Protein AF-T0H1W5-F1 (afdb_monomer_lite)

Sequence (168 aa):
MTVYSGARLQSWKAFVYPMFMLFVTDFILSQIHGFAWFYDGLPLVYCSILINVILGRFFLKENNKLLPVLGVSLVASIQFFFISNFSVWAFSSLYPKTIEGLSTCYIAALPYFGGTLFGNLIYTPVLFGVLDRVERKIKANFKNSIIKTEEEFLFEPKPTFYKTTKQN

pLDDT: mean 86.93, std 10.43, range [48.62, 96.62]

Foldseek 3Di:
DLLQLLQDDDDVRSLVVVLVVVLVVLVVVCVVVVDDSDFPLVVLLSVLSVVSSVLSNPQPNPPLDLVSQLVSLQVSLVSSLVRSLVSCQVGPPPFDVDPVSSVVSSVVCVVVSVVSSCCSSPVRNVCSVPVVVVVVVVVVVVVVVVVVVVVVVVPPDDPPPPPPPDDD

InterPro domains:
  IPR046487 Protein of unknown function DUF6580 [PF20221] (1-139)

Organism: NCBI:txid1001595

Secondary structure (DSSP, 8-state):
-HHHHHHHS-TTHHHHHHHHHHHHHHHHHHHHH---S--TTHHHHHHHHHHHHHHHHHHSSS---HHHHHHHHHHHHHHHHHHHHHHHHHH-SSS-SSHHHHHHHHHHHHHHHHHHHHHHHHHHHHHHHHHHHHHHHHHHHHHHHHHHHHHHHHHSPPP---------

Radius of gyration: 26.14 Å; chains: 1; bounding box: 95×32×57 Å

Structure (mmCIF, N/CA/C/O backbone):
data_AF-T0H1W5-F1
#
_entry.id   AF-T0H1W5-F1
#
loop_
_atom_site.group_PDB
_atom_site.id
_atom_site.type_symbol
_atom_site.label_atom_id
_atom_site.label_alt_id
_atom_site.label_comp_id
_atom_site.label_asym_id
_atom_site.label_entity_id
_atom_site.label_seq_id
_atom_site.pdbx_PDB_ins_code
_atom_site.Cartn_x
_atom_site.Cartn_y
_atom_site.Cartn_z
_atom_site.occupancy
_atom_site.B_iso_or_equiv
_atom_site.auth_seq_id
_atom_site.auth_comp_id
_atom_site.auth_asym_id
_atom_site.auth_atom_id
_atom_site.pdbx_PDB_model_num
ATOM 1 N N . MET A 1 1 ? -4.181 1.918 3.028 1.00 64.44 1 MET A N 1
ATOM 2 C CA . MET A 1 1 ? -5.501 1.264 3.271 1.00 64.44 1 MET A CA 1
ATOM 3 C C . MET A 1 1 ? -5.390 -0.189 3.756 1.00 64.44 1 MET A C 1
ATOM 5 O O . MET A 1 1 ? -6.066 -0.550 4.713 1.00 64.44 1 MET A O 1
ATOM 9 N N . THR A 1 2 ? -4.525 -1.028 3.179 1.00 82.50 2 THR A N 1
ATOM 10 C CA . THR A 1 2 ? -4.306 -2.418 3.651 1.00 82.50 2 THR A CA 1
ATOM 11 C C . THR A 1 2 ? -3.743 -2.498 5.077 1.00 82.50 2 THR A C 1
ATOM 13 O O . THR A 1 2 ? -4.154 -3.352 5.856 1.00 82.50 2 THR A O 1
ATOM 16 N N . VAL A 1 3 ? -2.920 -1.523 5.475 1.00 82.62 3 VAL A N 1
ATOM 17 C CA . VAL A 1 3 ? -2.490 -1.310 6.871 1.00 82.62 3 VAL A CA 1
ATOM 18 C C . VAL A 1 3 ? -3.690 -1.169 7.828 1.00 82.62 3 VAL A C 1
ATOM 20 O O . VAL A 1 3 ? -3.719 -1.789 8.888 1.00 82.62 3 VAL A O 1
ATOM 23 N N . TYR A 1 4 ? -4.723 -0.407 7.445 1.00 85.56 4 TYR A N 1
ATOM 24 C CA . TYR A 1 4 ? -5.956 -0.271 8.237 1.00 85.56 4 TYR A CA 1
ATOM 25 C C . TYR A 1 4 ? -6.718 -1.601 8.332 1.00 85.56 4 TYR A C 1
ATOM 27 O O . TYR A 1 4 ? -7.187 -1.979 9.406 1.00 85.56 4 TYR A O 1
ATOM 35 N N . SER A 1 5 ? -6.773 -2.348 7.221 1.00 82.12 5 SER A N 1
ATOM 36 C CA . SER A 1 5 ? -7.380 -3.686 7.177 1.00 82.12 5 SER A CA 1
ATOM 37 C C . SER A 1 5 ? -6.716 -4.636 8.179 1.00 82.12 5 SER A C 1
ATOM 39 O O . SER A 1 5 ? -7.413 -5.301 8.944 1.00 82.12 5 SER A O 1
ATOM 41 N N . GLY A 1 6 ? -5.381 -4.628 8.245 1.00 79.00 6 GLY A N 1
ATOM 42 C CA . GLY A 1 6 ? -4.597 -5.389 9.222 1.00 79.00 6 GLY A CA 1
ATOM 43 C C . GLY A 1 6 ? -4.884 -5.019 10.675 1.00 79.00 6 GLY A C 1
ATOM 44 O O . GLY A 1 6 ? -5.004 -5.900 11.527 1.00 79.00 6 GLY A O 1
ATOM 45 N N . ALA A 1 7 ? -5.039 -3.727 10.956 1.00 82.75 7 ALA A N 1
ATOM 46 C CA . ALA A 1 7 ? -5.266 -3.240 12.310 1.00 82.75 7 ALA A CA 1
ATOM 47 C C . ALA A 1 7 ? -6.659 -3.595 12.858 1.00 82.75 7 ALA A C 1
ATOM 49 O O . ALA A 1 7 ? -6.779 -3.886 14.048 1.00 82.75 7 ALA A O 1
ATOM 50 N N . ARG A 1 8 ? -7.712 -3.558 12.023 1.00 82.88 8 ARG A N 1
ATOM 51 C CA . ARG A 1 8 ? -9.109 -3.559 12.507 1.00 82.88 8 ARG A CA 1
ATOM 52 C C . ARG A 1 8 ? -9.972 -4.745 12.140 1.00 82.88 8 ARG A C 1
ATOM 54 O O . ARG A 1 8 ? -10.939 -5.015 12.849 1.00 82.88 8 ARG A O 1
ATOM 61 N N . LEU A 1 9 ? -9.644 -5.481 11.089 1.00 81.56 9 LEU A N 1
ATOM 62 C CA . LEU A 1 9 ? -10.456 -6.630 10.711 1.00 81.56 9 LEU A CA 1
ATOM 63 C C . LEU A 1 9 ? -10.092 -7.875 11.530 1.00 81.56 9 LEU A C 1
ATOM 65 O O . LEU A 1 9 ? -8.974 -8.050 12.025 1.00 81.56 9 LEU A O 1
ATOM 69 N N . GLN A 1 10 ? -11.064 -8.783 11.652 1.00 75.44 10 GLN A N 1
ATOM 70 C CA . GLN A 1 10 ? -10.825 -10.121 12.197 1.00 75.44 10 GLN A CA 1
ATOM 71 C C . GLN A 1 10 ? -9.736 -10.839 11.391 1.00 75.44 10 GLN A C 1
ATOM 73 O O . GLN A 1 10 ? -9.628 -10.641 10.183 1.00 75.44 10 GLN A O 1
ATOM 78 N N . SER A 1 11 ? -8.952 -11.684 12.068 1.00 75.94 11 SER A N 1
ATOM 79 C CA . SER A 1 11 ? -7.659 -12.197 11.594 1.00 75.94 11 SER A CA 1
ATOM 80 C C . SER A 1 11 ? -7.658 -12.653 10.137 1.00 75.94 11 SER A C 1
ATOM 82 O O . SER A 1 11 ? -6.831 -12.177 9.382 1.00 75.94 11 SER A O 1
ATOM 84 N N . TRP A 1 12 ? -8.595 -13.504 9.717 1.00 82.38 12 TRP A N 1
ATOM 85 C CA . TRP A 1 12 ? -8.627 -14.008 8.340 1.00 82.38 12 TRP A CA 1
ATOM 86 C C . TRP A 1 12 ? -9.135 -12.961 7.329 1.00 82.38 12 TRP A C 1
ATOM 88 O O . TRP A 1 12 ? -8.563 -12.802 6.252 1.00 82.38 12 TRP A O 1
ATOM 98 N N . LYS A 1 13 ? -10.160 -12.179 7.702 1.00 87.81 13 LYS A N 1
ATOM 99 C CA . LYS A 1 13 ? -10.763 -11.125 6.862 1.00 87.81 13 LYS A CA 1
ATOM 100 C C . LYS A 1 13 ? -9.770 -10.011 6.533 1.00 87.81 13 LYS A C 1
ATOM 102 O O . LYS A 1 13 ? -9.823 -9.447 5.445 1.00 87.81 13 LYS A O 1
ATOM 107 N N . ALA A 1 14 ? -8.862 -9.720 7.467 1.00 83.31 14 ALA A N 1
ATOM 108 C CA . ALA A 1 14 ? -7.809 -8.724 7.305 1.00 83.31 14 ALA A CA 1
ATOM 109 C C . ALA A 1 14 ? -6.878 -9.019 6.121 1.00 83.31 14 ALA A C 1
ATOM 111 O O . ALA A 1 14 ? -6.354 -8.079 5.533 1.00 83.31 14 ALA A O 1
ATOM 112 N N . PHE A 1 15 ? -6.703 -10.294 5.764 1.00 86.69 15 PHE A N 1
ATOM 113 C CA . PHE A 1 15 ? -5.918 -10.713 4.603 1.00 86.69 15 PHE A CA 1
ATOM 114 C C . PHE A 1 15 ? -6.798 -10.906 3.368 1.00 86.69 15 PHE A C 1
ATOM 116 O O . PHE A 1 15 ? -6.448 -10.430 2.293 1.00 86.69 15 PHE A O 1
ATOM 123 N N . VAL A 1 16 ? -7.961 -11.550 3.518 1.00 89.31 16 VAL A N 1
ATOM 124 C CA . VAL A 1 16 ? -8.820 -11.899 2.374 1.00 89.31 16 VAL A CA 1
ATOM 125 C C . VAL A 1 16 ? -9.346 -10.666 1.650 1.00 89.31 16 VAL A C 1
ATOM 127 O O . VAL A 1 16 ? -9.237 -10.602 0.432 1.00 89.31 16 VAL A O 1
ATOM 130 N N . TYR A 1 17 ? -9.879 -9.668 2.360 1.00 88.94 17 TYR A N 1
ATOM 131 C CA . TYR A 1 17 ? -10.459 -8.497 1.695 1.00 88.94 17 TYR A CA 1
ATOM 132 C C . TYR A 1 17 ? -9.463 -7.696 0.850 1.00 88.94 17 TYR A C 1
ATOM 134 O O . TYR A 1 17 ? -9.776 -7.442 -0.314 1.00 88.94 17 TYR A O 1
ATOM 142 N N . PRO A 1 18 ? -8.278 -7.305 1.358 1.00 88.88 18 PRO A N 1
ATOM 143 C CA . PRO A 1 18 ? -7.333 -6.570 0.530 1.00 88.88 18 PRO A CA 1
ATOM 144 C C . PRO A 1 18 ? -6.780 -7.413 -0.623 1.00 88.88 18 PRO A C 1
ATOM 146 O O . PRO A 1 18 ? -6.591 -6.870 -1.705 1.00 88.88 18 PRO A O 1
ATOM 149 N N . MET A 1 19 ? -6.569 -8.721 -0.431 1.00 90.00 19 MET A N 1
ATOM 150 C CA . MET A 1 19 ? -6.109 -9.607 -1.510 1.00 90.00 19 MET A CA 1
ATOM 151 C C . MET A 1 19 ? -7.161 -9.778 -2.600 1.00 90.00 19 MET A C 1
ATOM 153 O O . MET A 1 19 ? -6.846 -9.670 -3.779 1.00 90.00 19 MET A O 1
ATOM 157 N N . PHE A 1 20 ? -8.418 -9.986 -2.213 1.00 92.06 20 PHE A N 1
ATOM 158 C CA . PHE A 1 20 ? -9.517 -10.129 -3.157 1.00 92.06 20 PHE A CA 1
ATOM 159 C C . PHE A 1 20 ? -9.756 -8.839 -3.948 1.00 92.06 20 PHE A C 1
ATOM 161 O O . PHE A 1 20 ? -9.899 -8.885 -5.165 1.00 92.06 20 PHE A O 1
ATOM 168 N N . MET A 1 21 ? -9.740 -7.680 -3.281 1.00 91.62 21 MET A N 1
ATOM 169 C CA . MET A 1 21 ? -9.881 -6.390 -3.963 1.00 91.62 21 MET A CA 1
ATOM 170 C C . MET A 1 21 ? -8.744 -6.130 -4.951 1.00 91.62 21 MET A C 1
ATOM 172 O O . MET A 1 21 ? -9.007 -5.666 -6.059 1.00 91.62 21 MET A O 1
ATOM 176 N N . LEU A 1 22 ? -7.500 -6.449 -4.577 1.00 91.25 22 LEU A N 1
ATOM 177 C CA . LEU A 1 22 ? -6.353 -6.318 -5.475 1.00 91.25 22 LEU A CA 1
ATOM 178 C C . LEU A 1 22 ? -6.501 -7.238 -6.693 1.00 91.25 22 LEU A C 1
ATOM 180 O O . LEU A 1 22 ? -6.407 -6.770 -7.819 1.00 91.25 22 LEU A O 1
ATOM 184 N N . PHE A 1 23 ? -6.853 -8.503 -6.465 1.00 93.31 23 PHE A N 1
ATOM 185 C CA . PHE A 1 23 ? -7.066 -9.498 -7.516 1.00 93.31 23 PHE A CA 1
ATOM 186 C C . PHE A 1 23 ? -8.136 -9.083 -8.532 1.00 93.31 23 PHE A C 1
ATOM 188 O O . PHE A 1 23 ? -7.914 -9.155 -9.741 1.00 93.31 23 PHE A O 1
ATOM 195 N N . VAL A 1 24 ? -9.289 -8.613 -8.045 1.00 94.00 24 VAL A N 1
ATOM 196 C CA . VAL A 1 24 ? -10.378 -8.121 -8.902 1.00 94.00 24 VAL A CA 1
ATOM 197 C C . VAL A 1 24 ? -9.950 -6.863 -9.659 1.00 94.00 24 VAL A C 1
ATOM 199 O O . VAL A 1 24 ? -10.250 -6.732 -10.844 1.00 94.00 24 VAL A O 1
ATOM 202 N N . THR A 1 25 ? -9.226 -5.951 -9.006 1.00 92.06 25 THR A N 1
ATOM 203 C CA . THR A 1 25 ? -8.742 -4.721 -9.650 1.00 92.06 25 THR A CA 1
ATOM 204 C C . THR A 1 25 ? -7.732 -5.033 -10.754 1.00 92.06 25 THR A C 1
ATOM 206 O O . THR A 1 25 ? -7.860 -4.499 -11.853 1.00 92.06 25 THR A O 1
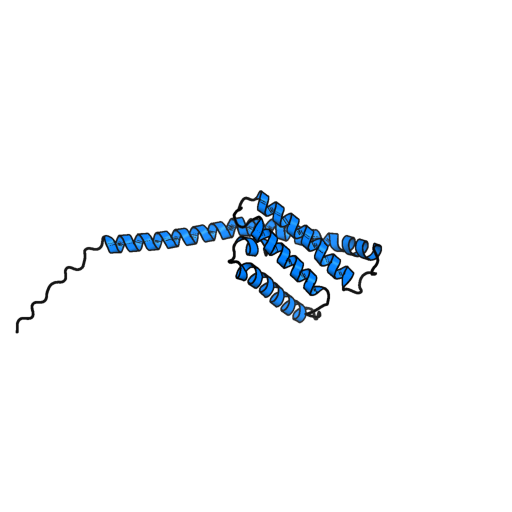ATOM 209 N N . ASP A 1 26 ? -6.788 -5.944 -10.508 1.00 91.44 26 ASP A N 1
ATOM 210 C CA . ASP A 1 26 ? -5.799 -6.380 -11.499 1.00 91.44 26 ASP A CA 1
ATOM 211 C C . ASP A 1 26 ? -6.470 -7.054 -12.701 1.00 91.44 26 ASP A C 1
ATOM 213 O O . ASP A 1 26 ? -6.090 -6.797 -13.843 1.00 91.44 26 ASP A O 1
ATOM 217 N N . PHE A 1 27 ? -7.507 -7.865 -12.462 1.00 93.44 27 PHE A N 1
ATOM 218 C CA . PHE A 1 27 ? -8.297 -8.472 -13.534 1.00 93.44 27 PHE A CA 1
ATOM 219 C C . PHE A 1 27 ? -8.940 -7.405 -14.422 1.00 93.44 27 PHE A C 1
ATOM 221 O O . PHE A 1 27 ? -8.786 -7.429 -15.641 1.00 93.44 27 PHE A O 1
ATOM 228 N N . ILE A 1 28 ? -9.621 -6.431 -13.813 1.00 94.44 28 ILE A N 1
ATOM 229 C CA . ILE A 1 28 ? -10.281 -5.343 -14.543 1.00 94.44 28 ILE A CA 1
ATOM 230 C C . ILE A 1 28 ? -9.252 -4.525 -15.335 1.00 94.44 28 ILE A C 1
ATOM 232 O O . ILE A 1 28 ? -9.466 -4.242 -16.513 1.00 94.44 28 ILE A O 1
ATOM 236 N N . LEU A 1 29 ? -8.118 -4.174 -14.723 1.00 90.44 29 LEU A N 1
ATOM 237 C CA . LEU A 1 29 ? -7.056 -3.418 -15.390 1.00 90.44 29 LEU A CA 1
ATOM 238 C C . LEU A 1 29 ? -6.439 -4.189 -16.558 1.00 90.44 29 LEU A C 1
ATOM 240 O O . LEU A 1 29 ? -6.186 -3.585 -17.602 1.00 90.44 29 LEU A O 1
ATOM 244 N N . SER A 1 30 ? -6.252 -5.502 -16.400 1.00 91.56 30 SER A N 1
ATOM 245 C CA . SER A 1 30 ? -5.812 -6.403 -17.466 1.00 91.56 30 SER A CA 1
ATOM 246 C C . SER A 1 30 ? -6.787 -6.390 -18.645 1.00 91.56 30 SER A C 1
ATOM 248 O O . SER A 1 30 ? -6.346 -6.238 -19.782 1.00 91.56 30 SER A O 1
ATOM 250 N N . GLN A 1 31 ? -8.100 -6.449 -18.395 1.00 92.94 31 GLN A N 1
ATOM 251 C CA . GLN A 1 31 ? -9.108 -6.397 -19.462 1.00 92.94 31 GLN A CA 1
ATOM 252 C C . GLN A 1 31 ? -9.170 -5.032 -20.165 1.00 92.94 31 GLN A C 1
ATOM 254 O O . GLN A 1 31 ? -9.334 -4.980 -21.379 1.00 92.94 31 GLN A O 1
ATOM 259 N N . ILE A 1 32 ? -9.024 -3.928 -19.424 1.00 94.81 32 ILE A N 1
ATOM 260 C CA . ILE A 1 32 ? -9.110 -2.570 -19.987 1.00 94.81 32 ILE A CA 1
ATOM 261 C C . ILE A 1 32 ? -7.872 -2.219 -20.821 1.00 94.81 32 ILE A C 1
ATOM 263 O O . ILE A 1 32 ? -8.002 -1.620 -21.885 1.00 94.81 32 ILE A O 1
ATOM 267 N N . HIS A 1 33 ? -6.675 -2.559 -20.337 1.00 90.62 33 HIS A N 1
ATOM 268 C CA . HIS A 1 33 ? -5.414 -2.129 -20.957 1.00 90.62 33 HIS A CA 1
ATOM 269 C C . HIS A 1 33 ? -4.746 -3.216 -21.809 1.00 90.62 33 HIS A C 1
ATOM 271 O O . HIS A 1 33 ? -3.754 -2.940 -22.478 1.00 90.62 33 HIS A O 1
ATOM 277 N N . GLY A 1 34 ? -5.263 -4.448 -21.789 1.00 87.69 34 GLY A N 1
ATOM 278 C CA . GLY A 1 34 ? -4.736 -5.565 -22.576 1.00 87.69 34 GLY A CA 1
ATOM 279 C C . GLY A 1 34 ? -3.432 -6.167 -22.043 1.00 87.69 34 GLY A C 1
ATOM 280 O O . GLY A 1 34 ? -2.744 -6.874 -22.777 1.00 87.69 34 GLY A O 1
ATOM 281 N N . PHE A 1 35 ? -3.062 -5.900 -20.787 1.00 85.88 35 PHE A N 1
ATOM 282 C CA . PHE A 1 35 ? -1.886 -6.514 -20.165 1.00 85.88 35 PHE A CA 1
ATOM 283 C C . PHE A 1 35 ? -2.180 -7.937 -19.686 1.00 85.88 35 PHE A C 1
ATOM 285 O O . PHE A 1 35 ? -3.317 -8.267 -19.342 1.00 85.88 35 PHE A O 1
ATOM 292 N N . ALA A 1 36 ? -1.143 -8.774 -19.603 1.00 86.69 36 ALA A N 1
ATOM 293 C CA . ALA A 1 36 ? -1.257 -10.097 -19.001 1.00 86.69 36 ALA A CA 1
ATOM 294 C C . ALA A 1 36 ? -1.697 -9.976 -17.535 1.00 86.69 36 ALA A C 1
ATOM 296 O O . ALA A 1 36 ? -1.075 -9.263 -16.748 1.00 86.69 36 ALA A O 1
ATOM 297 N N . TRP A 1 37 ? -2.769 -10.681 -17.174 1.00 83.31 37 TRP A N 1
ATOM 298 C CA . TRP A 1 37 ? -3.291 -10.665 -15.808 1.00 83.31 37 TRP A CA 1
ATOM 299 C C . TRP A 1 37 ? -2.294 -11.259 -14.803 1.00 83.31 37 TRP A C 1
ATOM 301 O O . TRP A 1 37 ? -2.117 -10.729 -13.709 1.00 83.31 37 TRP A O 1
ATOM 311 N N . PHE A 1 38 ? -1.596 -12.325 -15.203 1.00 87.56 38 PHE A N 1
ATOM 312 C CA . PHE A 1 38 ? -0.526 -12.942 -14.428 1.00 87.56 38 PHE A CA 1
ATOM 313 C C . PHE A 1 38 ? 0.820 -12.715 -15.106 1.00 87.56 38 PHE A C 1
ATOM 315 O O . PHE A 1 38 ? 0.967 -12.930 -16.308 1.00 87.56 38 PHE A O 1
ATOM 322 N N . TYR A 1 39 ? 1.801 -12.310 -14.308 1.00 87.56 39 TYR A N 1
ATOM 323 C CA . TYR A 1 39 ? 3.199 -12.189 -14.702 1.00 87.56 39 TYR A CA 1
ATOM 324 C C . TYR A 1 39 ? 4.091 -12.668 -13.555 1.00 87.56 39 TYR A C 1
ATOM 326 O O . TYR A 1 39 ? 3.677 -12.674 -12.394 1.00 87.56 39 TYR A O 1
ATOM 334 N N . ASP A 1 40 ? 5.329 -13.039 -13.868 1.00 89.44 40 ASP A N 1
ATOM 335 C CA . ASP A 1 40 ? 6.210 -13.761 -12.937 1.00 89.44 40 ASP A CA 1
ATOM 336 C C . ASP A 1 40 ? 6.545 -12.978 -11.656 1.00 89.44 40 ASP A C 1
ATOM 338 O O . ASP A 1 40 ? 6.785 -13.560 -10.602 1.00 89.44 40 ASP A O 1
ATOM 342 N N . GLY A 1 41 ? 6.510 -11.645 -11.721 1.00 89.69 41 GLY A N 1
ATOM 343 C CA . GLY A 1 41 ? 6.755 -10.760 -10.582 1.00 89.69 41 GLY A CA 1
ATOM 344 C C . GLY A 1 41 ? 5.542 -10.497 -9.679 1.00 89.69 41 GLY A C 1
ATOM 345 O O . GLY A 1 41 ? 5.700 -9.932 -8.588 1.00 89.69 41 GLY A O 1
ATOM 346 N N . LEU A 1 42 ? 4.338 -10.903 -10.092 1.00 92.12 42 LEU A N 1
ATOM 347 C CA . LEU A 1 42 ? 3.094 -10.664 -9.356 1.00 92.12 42 LEU A CA 1
ATOM 348 C C . LEU A 1 42 ? 3.140 -11.201 -7.909 1.00 92.12 42 LEU A C 1
ATOM 350 O O . LEU A 1 42 ? 2.746 -10.463 -6.999 1.00 92.12 42 LEU A O 1
ATOM 354 N N . PRO A 1 43 ? 3.674 -12.414 -7.631 1.00 93.44 43 PRO A N 1
ATOM 355 C CA . PRO A 1 43 ? 3.719 -12.948 -6.271 1.00 93.44 43 PRO A CA 1
ATOM 356 C C . PRO A 1 43 ? 4.495 -12.059 -5.294 1.00 93.44 43 PRO A C 1
ATOM 358 O O . PRO A 1 43 ? 4.050 -11.861 -4.165 1.00 93.44 43 PRO A O 1
ATOM 361 N N . LEU A 1 44 ? 5.617 -11.463 -5.716 1.00 93.62 44 LEU A N 1
ATOM 362 C CA . LEU A 1 44 ? 6.396 -10.561 -4.857 1.00 93.62 44 LEU A CA 1
ATOM 363 C C . LEU A 1 44 ? 5.613 -9.291 -4.516 1.00 93.62 44 LEU A C 1
ATOM 365 O O . LEU A 1 44 ? 5.656 -8.823 -3.375 1.00 93.62 44 LEU A O 1
ATOM 369 N N . VAL A 1 45 ? 4.865 -8.751 -5.482 1.00 93.44 45 VAL A N 1
ATOM 370 C CA . VAL A 1 45 ? 4.005 -7.587 -5.251 1.00 93.44 45 VAL A CA 1
ATOM 371 C C . VAL A 1 45 ? 2.899 -7.945 -4.258 1.00 93.44 45 VAL A C 1
ATOM 373 O O . VAL A 1 45 ? 2.694 -7.213 -3.292 1.00 93.44 45 VAL A O 1
ATOM 376 N N . TYR A 1 46 ? 2.254 -9.102 -4.391 1.00 94.12 46 TYR A N 1
ATOM 377 C CA . TYR A 1 46 ? 1.218 -9.543 -3.449 1.00 94.12 46 TYR A CA 1
ATOM 378 C C . TYR A 1 46 ? 1.788 -9.772 -2.041 1.00 94.12 46 TYR A C 1
ATOM 380 O O . TYR A 1 46 ? 1.206 -9.313 -1.055 1.00 94.12 46 TYR A O 1
ATOM 388 N N . CYS A 1 47 ? 2.977 -10.373 -1.933 1.00 94.31 47 CYS A N 1
ATOM 389 C CA . CYS A 1 47 ? 3.705 -10.503 -0.670 1.00 94.31 47 CYS A CA 1
ATOM 390 C C . CYS A 1 47 ? 3.970 -9.143 -0.011 1.00 94.31 47 CYS A C 1
ATOM 392 O O . CYS A 1 47 ? 3.777 -8.998 1.195 1.00 94.31 47 CYS A O 1
ATOM 394 N N . SER A 1 48 ? 4.343 -8.122 -0.788 1.00 94.75 48 SER A N 1
ATOM 395 C CA . SER A 1 48 ? 4.545 -6.765 -0.267 1.00 94.75 48 SER A CA 1
ATOM 396 C C . SER A 1 48 ? 3.267 -6.189 0.367 1.00 94.75 48 SER A C 1
ATOM 398 O O . SER A 1 48 ? 3.309 -5.552 1.419 1.00 94.75 48 SER A O 1
ATOM 400 N N . ILE A 1 49 ? 2.101 -6.480 -0.213 1.00 93.50 49 ILE A N 1
ATOM 401 C CA . ILE A 1 49 ? 0.815 -6.043 0.329 1.00 93.50 49 ILE A CA 1
ATOM 402 C C . ILE A 1 49 ? 0.447 -6.832 1.591 1.00 93.50 49 ILE A C 1
ATOM 404 O O . ILE A 1 49 ? -0.089 -6.249 2.536 1.00 93.50 49 ILE A O 1
ATOM 408 N N . LEU A 1 50 ? 0.768 -8.127 1.654 1.00 94.19 50 LEU A N 1
ATOM 409 C CA . LEU A 1 50 ? 0.600 -8.926 2.872 1.00 94.19 50 LEU A CA 1
ATOM 410 C C . LEU A 1 50 ? 1.468 -8.395 4.020 1.00 94.19 50 LEU A C 1
ATOM 412 O O . LEU A 1 50 ? 0.977 -8.280 5.144 1.00 94.19 50 LEU A O 1
ATOM 416 N N . ILE A 1 51 ? 2.711 -7.988 3.743 1.00 93.94 51 ILE A N 1
ATOM 417 C CA . ILE A 1 51 ? 3.582 -7.337 4.733 1.00 93.94 51 ILE A CA 1
ATOM 418 C C . ILE A 1 51 ? 2.913 -6.070 5.280 1.00 93.94 51 ILE A C 1
ATOM 420 O O . ILE A 1 51 ? 2.873 -5.880 6.494 1.00 93.94 51 ILE A O 1
ATOM 424 N N . ASN A 1 52 ? 2.283 -5.254 4.431 1.00 93.31 52 ASN A N 1
ATOM 425 C CA . ASN A 1 52 ? 1.541 -4.072 4.884 1.00 93.31 52 ASN A CA 1
ATOM 426 C C . ASN A 1 52 ? 0.386 -4.413 5.844 1.00 93.31 52 ASN A C 1
ATOM 428 O O . ASN A 1 52 ? 0.166 -3.699 6.827 1.00 93.31 52 ASN A O 1
ATOM 432 N N . VAL A 1 53 ? -0.337 -5.510 5.598 1.00 92.50 53 VAL A N 1
ATOM 433 C CA . VAL A 1 53 ? -1.383 -6.004 6.514 1.00 92.50 53 VAL A CA 1
ATOM 434 C C . VAL A 1 53 ? -0.766 -6.426 7.851 1.00 92.50 53 VAL A C 1
ATOM 436 O O . VAL A 1 53 ? -1.277 -6.050 8.908 1.00 92.50 53 VAL A O 1
ATOM 439 N N . ILE A 1 54 ? 0.355 -7.150 7.821 1.00 93.06 54 ILE A N 1
ATOM 440 C CA . ILE A 1 54 ? 1.088 -7.593 9.017 1.00 93.06 54 ILE A CA 1
ATOM 441 C C . ILE A 1 54 ? 1.575 -6.390 9.834 1.00 93.06 54 ILE A C 1
ATOM 443 O O . ILE A 1 54 ? 1.359 -6.348 11.045 1.00 93.06 54 ILE A O 1
ATOM 447 N N . LEU A 1 55 ? 2.156 -5.375 9.190 1.00 92.38 55 LEU A N 1
ATOM 448 C CA . LEU A 1 55 ? 2.600 -4.147 9.852 1.00 92.38 55 LEU A CA 1
ATOM 449 C C . LEU A 1 55 ? 1.439 -3.446 10.573 1.00 92.38 55 LEU A C 1
ATOM 451 O O . LEU A 1 55 ? 1.547 -3.104 11.751 1.00 92.38 55 LEU A O 1
ATOM 455 N N . GLY A 1 56 ? 0.292 -3.293 9.908 1.00 90.12 56 GLY A N 1
ATOM 456 C CA . GLY A 1 56 ? -0.903 -2.732 10.541 1.00 90.12 56 GLY A CA 1
ATOM 457 C C . GLY A 1 56 ? -1.402 -3.567 11.722 1.00 90.12 56 GLY A C 1
ATOM 458 O O . GLY A 1 56 ? -1.742 -3.029 12.776 1.00 90.12 56 GLY A O 1
ATOM 459 N N . ARG A 1 57 ? -1.392 -4.893 11.571 1.00 90.25 57 ARG A N 1
ATOM 460 C CA . ARG A 1 57 ? -1.829 -5.848 12.595 1.00 90.25 57 ARG A CA 1
ATOM 461 C C . ARG A 1 57 ? -0.971 -5.795 13.856 1.00 90.25 57 ARG A C 1
ATOM 463 O O . ARG A 1 57 ? -1.523 -5.810 14.951 1.00 90.25 57 ARG A O 1
ATOM 470 N N . PHE A 1 58 ? 0.350 -5.767 13.722 1.00 89.69 58 PHE A N 1
ATOM 471 C CA . PHE A 1 58 ? 1.247 -5.807 14.877 1.00 89.69 58 PHE A CA 1
ATOM 472 C C . PHE A 1 58 ? 1.378 -4.448 15.562 1.00 89.69 58 PHE A C 1
ATOM 474 O O . PHE A 1 58 ? 1.340 -4.381 16.786 1.00 89.69 58 PHE A O 1
ATOM 481 N N . PHE A 1 59 ? 1.486 -3.361 14.796 1.00 89.94 59 PHE A N 1
ATOM 482 C CA . PHE A 1 59 ? 1.826 -2.056 15.368 1.00 89.94 59 PHE A CA 1
ATOM 483 C C . PHE A 1 59 ? 0.609 -1.175 15.689 1.00 89.94 59 PHE A C 1
ATOM 485 O O . PHE A 1 59 ? 0.697 -0.326 16.579 1.00 89.94 59 PHE A O 1
ATOM 492 N N . LEU A 1 60 ? -0.527 -1.366 15.002 1.00 89.81 60 LEU A N 1
AT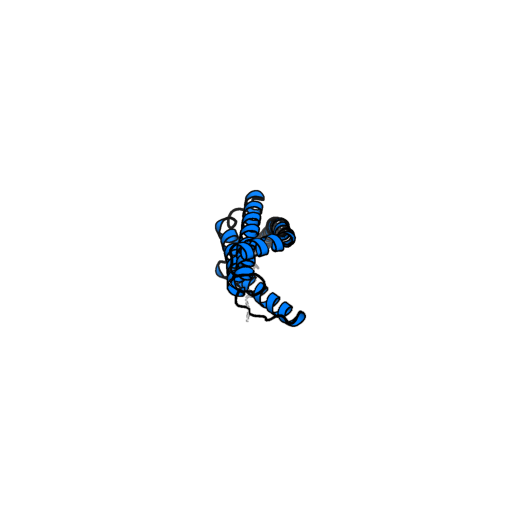OM 493 C CA . LEU A 1 60 ? -1.684 -0.454 15.070 1.00 89.81 60 LEU A CA 1
ATOM 494 C C . LEU A 1 60 ? -2.981 -1.090 15.582 1.00 89.81 60 LEU A C 1
ATOM 496 O O . LEU A 1 60 ? -3.984 -0.391 15.713 1.00 89.81 60 LEU A O 1
ATOM 500 N N . LYS A 1 61 ? -2.994 -2.387 15.907 1.00 86.00 61 LYS A N 1
ATOM 501 C CA . LYS A 1 61 ? -4.195 -3.064 16.432 1.00 86.00 61 LYS A CA 1
ATOM 502 C C . LYS A 1 61 ? -4.748 -2.391 17.693 1.00 86.00 61 LYS A C 1
ATOM 504 O O . LYS A 1 61 ? -5.960 -2.254 17.830 1.00 86.00 61 LYS A O 1
ATOM 509 N N . GLU A 1 62 ? -3.865 -1.951 18.586 1.00 84.44 62 GLU A N 1
ATOM 510 C CA . GLU A 1 62 ? -4.226 -1.306 19.859 1.00 84.44 62 GLU A CA 1
ATOM 511 C C . GLU A 1 62 ? -3.872 0.191 19.887 1.00 84.44 62 GLU A C 1
ATOM 513 O O . GLU A 1 62 ? -4.267 0.918 20.797 1.00 84.44 62 GLU A O 1
ATOM 518 N N . ASN A 1 63 ? -3.174 0.685 18.858 1.00 80.19 63 ASN A N 1
ATOM 519 C CA . ASN A 1 63 ? -2.659 2.048 18.794 1.00 80.19 63 ASN A CA 1
ATOM 520 C C . ASN A 1 63 ? -3.350 2.865 17.705 1.00 80.19 63 ASN A C 1
ATOM 522 O O . ASN A 1 63 ? -3.124 2.665 16.516 1.00 80.19 63 ASN A O 1
ATOM 526 N N . ASN A 1 64 ? -4.104 3.877 18.137 1.00 78.69 64 ASN A N 1
ATOM 527 C CA . ASN A 1 64 ? -4.856 4.771 17.243 1.00 78.69 64 ASN A CA 1
ATOM 528 C C . ASN A 1 64 ? -4.290 6.193 17.221 1.00 78.69 64 ASN A C 1
ATOM 530 O O . ASN A 1 64 ? -4.935 7.129 16.749 1.00 78.69 64 ASN A O 1
ATOM 534 N N . LYS A 1 65 ? -3.104 6.376 17.806 1.00 86.31 65 LYS A N 1
ATOM 535 C CA . LYS A 1 65 ? -2.415 7.663 17.831 1.00 86.31 65 LYS A CA 1
ATOM 536 C C . LYS A 1 65 ? -1.911 7.980 16.424 1.00 86.31 65 LYS A C 1
ATOM 538 O O . LYS A 1 65 ? -1.440 7.095 15.714 1.00 86.31 65 LYS A O 1
ATOM 543 N N . LEU A 1 66 ? -1.960 9.257 16.055 1.00 87.50 66 LEU A N 1
ATOM 544 C CA . LEU A 1 66 ? -1.567 9.714 14.722 1.00 87.50 66 LEU A CA 1
ATOM 545 C C . LEU A 1 66 ? -0.109 9.358 14.387 1.00 87.50 66 LEU A C 1
ATOM 547 O O . LEU A 1 66 ? 0.175 8.915 13.281 1.00 87.50 66 LEU A O 1
ATOM 551 N N . LEU A 1 67 ? 0.803 9.492 15.354 1.00 90.69 67 LEU A N 1
ATOM 552 C CA . LEU A 1 67 ? 2.235 9.287 15.132 1.00 90.69 67 LEU A CA 1
ATOM 553 C C . LEU A 1 67 ? 2.601 7.828 14.762 1.00 90.69 67 LEU A C 1
ATOM 555 O O . LEU A 1 67 ? 3.236 7.645 13.725 1.00 90.69 67 LEU A O 1
ATOM 559 N N . PRO A 1 68 ? 2.159 6.783 15.499 1.00 91.19 68 PRO A N 1
ATOM 560 C CA . PRO A 1 68 ? 2.303 5.394 15.056 1.00 91.19 68 PRO A CA 1
ATOM 561 C C . PRO A 1 68 ? 1.706 5.125 13.674 1.00 91.19 68 PRO A C 1
ATOM 563 O O . PRO A 1 68 ? 2.331 4.450 12.861 1.00 91.19 68 PRO A O 1
ATOM 566 N N . VAL A 1 69 ? 0.519 5.671 13.382 1.00 91.56 69 VAL A N 1
ATOM 567 C CA . VAL A 1 69 ? -0.148 5.466 12.087 1.00 91.56 69 VAL A CA 1
ATOM 568 C C . VAL A 1 69 ? 0.690 6.041 10.943 1.00 91.56 69 VAL A C 1
ATOM 570 O O . VAL A 1 69 ? 0.874 5.369 9.927 1.00 91.56 69 VAL A O 1
ATOM 573 N N . LEU A 1 70 ? 1.234 7.249 11.109 1.00 93.38 70 LEU A N 1
ATOM 574 C CA . LEU A 1 70 ? 2.125 7.871 10.126 1.00 93.38 70 LEU A CA 1
ATOM 575 C C . LEU A 1 70 ? 3.431 7.083 9.969 1.00 93.38 70 LEU A C 1
ATOM 577 O O . LEU A 1 70 ? 3.833 6.805 8.842 1.00 93.38 70 LEU A O 1
ATOM 581 N N . GLY A 1 71 ? 4.049 6.664 11.077 1.00 93.81 71 GLY A N 1
ATOM 582 C CA . GLY A 1 71 ? 5.284 5.877 11.056 1.00 93.81 71 GLY A CA 1
ATOM 583 C C . GLY A 1 71 ? 5.121 4.548 10.317 1.00 93.81 71 GLY A C 1
ATOM 584 O O . GLY A 1 71 ? 5.898 4.234 9.419 1.00 93.81 71 GLY A O 1
ATOM 585 N N . VAL A 1 72 ? 4.060 3.796 10.618 1.00 94.06 72 VAL A N 1
ATOM 586 C CA . VAL A 1 72 ? 3.764 2.530 9.929 1.00 94.06 72 VAL A CA 1
ATOM 587 C C . VAL A 1 72 ? 3.423 2.764 8.457 1.00 94.06 72 VAL A C 1
ATOM 589 O O . VAL A 1 72 ? 3.849 1.989 7.607 1.00 94.06 72 VAL A O 1
ATOM 592 N N . SER A 1 73 ? 2.704 3.842 8.130 1.00 93.50 73 SER A N 1
ATOM 593 C CA . SER A 1 73 ? 2.383 4.194 6.738 1.00 93.50 73 SER A CA 1
ATOM 594 C C . SER A 1 73 ? 3.634 4.549 5.926 1.00 93.50 73 SER A C 1
ATOM 596 O O . SER A 1 73 ? 3.729 4.190 4.751 1.00 93.50 73 SER A O 1
ATOM 598 N N . LEU A 1 74 ? 4.611 5.212 6.549 1.00 95.38 74 LEU A N 1
ATOM 599 C CA . LEU A 1 74 ? 5.907 5.504 5.942 1.00 95.38 74 LEU A CA 1
ATOM 600 C C . LEU A 1 74 ? 6.692 4.212 5.679 1.00 95.38 74 LEU A C 1
ATOM 602 O O . LEU A 1 74 ? 7.116 3.980 4.549 1.00 95.38 74 LEU A O 1
ATOM 606 N N . VAL A 1 75 ? 6.816 3.343 6.689 1.00 95.69 75 VAL A N 1
ATOM 607 C CA . VAL A 1 75 ? 7.506 2.046 6.559 1.00 95.69 75 VAL A CA 1
ATOM 608 C C . VAL A 1 75 ? 6.855 1.181 5.480 1.00 95.69 75 VAL A C 1
ATOM 610 O O . VAL A 1 75 ? 7.559 0.653 4.626 1.00 95.69 75 VAL A O 1
ATOM 613 N N . ALA A 1 76 ? 5.523 1.095 5.465 1.00 94.62 76 ALA A N 1
ATOM 614 C CA . ALA A 1 76 ? 4.756 0.378 4.448 1.00 94.62 76 ALA A CA 1
ATOM 615 C C . ALA A 1 76 ? 5.038 0.898 3.028 1.00 94.62 76 ALA A C 1
ATOM 617 O O . ALA A 1 76 ? 5.214 0.120 2.093 1.00 94.62 76 ALA A O 1
ATOM 618 N N . SER A 1 77 ? 5.123 2.221 2.860 1.00 95.00 77 SER A N 1
ATOM 619 C CA . SER A 1 77 ? 5.414 2.839 1.559 1.00 95.00 77 SER A CA 1
ATOM 620 C C . SER A 1 77 ? 6.831 2.525 1.088 1.00 95.00 77 SER A C 1
ATOM 622 O O . SER A 1 77 ? 7.021 2.126 -0.059 1.00 95.00 77 SER A O 1
ATOM 624 N N . ILE A 1 78 ? 7.819 2.672 1.976 1.00 95.69 78 ILE A N 1
ATOM 625 C CA . ILE A 1 78 ? 9.230 2.388 1.684 1.00 95.69 78 ILE A CA 1
ATOM 626 C C . ILE A 1 78 ? 9.409 0.907 1.338 1.00 95.69 78 ILE A C 1
ATOM 628 O O . ILE A 1 78 ? 10.002 0.568 0.318 1.00 95.69 78 ILE A O 1
ATOM 632 N N . GLN A 1 79 ? 8.853 0.016 2.156 1.00 96.56 79 GLN A N 1
ATOM 633 C CA . GLN A 1 79 ? 8.915 -1.422 1.930 1.00 96.56 79 GLN A CA 1
ATOM 634 C C . GLN A 1 79 ? 8.267 -1.808 0.595 1.00 96.56 79 GLN A C 1
ATOM 636 O O . GLN A 1 79 ? 8.857 -2.576 -0.167 1.00 96.56 79 GLN A O 1
ATOM 641 N N . PHE A 1 80 ? 7.080 -1.273 0.289 1.00 95.19 80 PHE A N 1
ATOM 642 C CA . PHE A 1 80 ? 6.408 -1.524 -0.984 1.00 95.19 80 PHE A CA 1
ATOM 643 C C . PHE A 1 80 ? 7.259 -1.061 -2.169 1.00 95.19 80 PHE A C 1
ATOM 645 O O . PHE A 1 80 ? 7.410 -1.807 -3.136 1.00 95.19 80 PHE A O 1
ATOM 652 N N . PHE A 1 81 ? 7.862 0.127 -2.081 1.00 95.88 81 PHE A N 1
ATOM 653 C CA . PHE A 1 81 ? 8.747 0.661 -3.116 1.00 95.88 81 PHE A CA 1
ATOM 654 C C . PHE A 1 81 ? 9.931 -0.266 -3.397 1.00 95.88 81 PHE A C 1
ATOM 656 O O . PHE A 1 81 ? 10.195 -0.579 -4.555 1.00 95.88 81 PHE A O 1
ATOM 663 N N . PHE A 1 82 ? 10.609 -0.759 -2.360 1.00 96.44 82 PHE A N 1
ATOM 664 C CA . PHE A 1 82 ? 11.732 -1.674 -2.556 1.00 96.44 82 PHE A CA 1
ATOM 665 C C . PHE A 1 82 ? 11.295 -3.010 -3.169 1.00 96.44 82 PHE A C 1
ATOM 667 O O . PHE A 1 82 ? 11.852 -3.436 -4.176 1.00 96.44 82 PHE A O 1
ATOM 674 N N . ILE A 1 83 ? 10.260 -3.657 -2.625 1.00 96.62 83 ILE A N 1
ATOM 675 C CA . ILE A 1 83 ? 9.863 -4.994 -3.098 1.00 96.62 83 ILE A CA 1
ATOM 676 C C . ILE A 1 83 ? 9.262 -4.957 -4.510 1.00 96.62 83 ILE A C 1
ATOM 678 O O . ILE A 1 83 ? 9.585 -5.816 -5.330 1.00 96.62 83 ILE A O 1
ATOM 682 N N . SER A 1 84 ? 8.408 -3.978 -4.815 1.00 94.62 84 SER A N 1
ATOM 683 C CA . SER A 1 84 ? 7.763 -3.884 -6.134 1.00 94.62 84 SER A CA 1
ATOM 684 C C . SER A 1 84 ? 8.772 -3.618 -7.252 1.00 94.62 84 SER A C 1
ATOM 686 O O . SER A 1 84 ? 8.744 -4.303 -8.272 1.00 94.62 84 SER A O 1
ATOM 688 N N . ASN A 1 85 ? 9.721 -2.702 -7.046 1.00 96.12 85 ASN A N 1
ATOM 689 C CA . ASN A 1 85 ? 10.743 -2.400 -8.050 1.00 96.12 85 ASN A CA 1
ATOM 690 C C . ASN A 1 85 ? 11.792 -3.504 -8.161 1.00 96.12 85 ASN A C 1
ATOM 692 O O . ASN A 1 85 ? 12.228 -3.823 -9.266 1.00 96.12 85 ASN A O 1
ATOM 696 N N . PHE A 1 86 ? 12.137 -4.161 -7.050 1.00 96.06 86 PHE A N 1
ATOM 697 C CA . PHE A 1 86 ? 12.943 -5.375 -7.112 1.00 96.06 86 PHE A CA 1
ATOM 698 C C . PHE A 1 86 ? 12.253 -6.465 -7.938 1.00 96.06 86 PHE A C 1
ATOM 700 O O . PHE A 1 86 ? 12.909 -7.119 -8.740 1.00 96.06 86 PHE A O 1
ATOM 707 N N . SER A 1 87 ? 10.933 -6.625 -7.798 1.00 95.69 87 SER A N 1
ATOM 708 C CA . SER A 1 87 ? 10.161 -7.561 -8.617 1.00 95.69 87 SER A CA 1
ATOM 709 C C . SER A 1 87 ? 10.242 -7.219 -10.108 1.00 95.69 87 SER A C 1
ATOM 711 O O . SER A 1 87 ? 10.540 -8.089 -10.926 1.00 95.69 87 SER A O 1
ATOM 713 N N . VAL A 1 88 ? 10.082 -5.942 -10.474 1.00 93.94 88 VAL A N 1
ATOM 714 C CA . VAL A 1 88 ? 10.251 -5.493 -11.867 1.00 93.94 88 VAL A CA 1
ATOM 715 C C . VAL A 1 88 ? 11.655 -5.818 -12.371 1.00 93.94 88 VAL A C 1
ATOM 717 O O . VAL A 1 88 ? 11.795 -6.442 -13.421 1.00 93.94 88 VAL A O 1
ATOM 720 N N . TRP A 1 89 ? 12.702 -5.465 -11.627 1.00 95.94 89 TRP A N 1
ATOM 721 C CA . TRP A 1 89 ? 14.072 -5.772 -12.031 1.00 95.94 89 TRP A CA 1
ATOM 722 C C . TRP A 1 89 ? 14.338 -7.278 -12.120 1.00 95.94 89 TRP A C 1
ATOM 724 O O . TRP A 1 89 ? 15.020 -7.704 -13.044 1.00 95.94 89 TRP A O 1
ATOM 734 N N . ALA A 1 90 ? 13.799 -8.096 -11.215 1.00 94.06 90 ALA A N 1
ATOM 735 C CA . ALA A 1 90 ? 14.053 -9.534 -11.156 1.00 94.06 90 ALA A CA 1
ATOM 736 C C . ALA A 1 90 ? 13.286 -10.324 -12.226 1.00 94.06 90 ALA A C 1
ATOM 738 O O . ALA A 1 90 ? 13.848 -11.255 -12.802 1.00 94.06 90 ALA A O 1
ATOM 739 N N . PHE A 1 91 ? 12.068 -9.907 -12.581 1.00 93.44 91 PHE A N 1
ATOM 740 C CA . PHE A 1 91 ? 11.168 -10.690 -13.437 1.00 93.44 91 PHE A CA 1
ATOM 741 C C . PHE A 1 91 ? 10.848 -10.055 -14.795 1.00 93.44 91 PHE A C 1
ATOM 743 O O . PHE A 1 91 ? 10.440 -10.764 -15.706 1.00 93.44 91 PHE A O 1
ATOM 750 N N . SER A 1 92 ? 11.071 -8.752 -14.988 1.00 89.00 92 SER A N 1
ATOM 751 C CA . SER A 1 92 ? 10.903 -8.127 -16.310 1.00 89.00 92 SER A CA 1
ATOM 752 C C . SER A 1 92 ? 12.171 -8.223 -17.162 1.00 89.00 92 SER A C 1
ATOM 754 O O . SER A 1 92 ? 13.275 -8.401 -16.644 1.00 89.00 92 SER A O 1
ATOM 756 N N . SER A 1 93 ? 12.032 -8.054 -18.474 1.00 90.12 93 SER A N 1
ATOM 757 C CA . SER A 1 93 ? 13.152 -7.895 -19.411 1.00 90.12 93 SER A CA 1
ATOM 758 C C . SER A 1 93 ? 13.580 -6.434 -19.610 1.00 90.12 93 SER A C 1
ATOM 760 O O . SER A 1 93 ? 14.455 -6.168 -20.429 1.00 90.12 93 SER A O 1
ATOM 762 N N . LEU A 1 94 ? 12.975 -5.483 -18.884 1.00 91.25 94 LEU A N 1
ATOM 763 C CA . LEU A 1 94 ? 13.181 -4.042 -19.092 1.00 91.25 94 LEU A CA 1
ATOM 764 C C . LEU A 1 94 ? 14.575 -3.566 -18.676 1.00 91.25 94 LEU A C 1
ATOM 766 O O . LEU A 1 94 ? 15.084 -2.598 -19.234 1.00 91.25 94 LEU A O 1
ATOM 770 N N . TYR A 1 95 ? 15.183 -4.237 -17.698 1.00 93.50 95 TYR A N 1
ATOM 771 C CA . TYR A 1 95 ? 16.476 -3.857 -17.142 1.00 93.50 95 TYR A CA 1
ATOM 772 C C . TYR A 1 95 ? 17.446 -5.044 -17.157 1.00 93.50 95 TYR A C 1
ATOM 774 O O . TYR A 1 95 ? 17.033 -6.178 -16.883 1.00 93.50 95 TYR A O 1
ATOM 782 N N . PRO A 1 96 ? 18.745 -4.808 -17.419 1.00 93.81 96 PRO A N 1
ATOM 783 C CA . PRO A 1 96 ? 19.768 -5.838 -17.285 1.00 93.81 96 PRO A CA 1
ATOM 784 C C . PRO A 1 96 ? 19.800 -6.423 -15.867 1.00 93.81 96 PRO A C 1
ATOM 786 O O . PRO A 1 96 ? 19.666 -5.694 -14.880 1.00 93.81 96 PRO A O 1
ATOM 789 N N . LYS A 1 97 ? 20.055 -7.732 -15.740 1.00 95.50 97 LYS A N 1
ATOM 790 C CA . LYS A 1 97 ? 20.194 -8.430 -14.444 1.00 95.50 97 LYS A CA 1
ATOM 791 C C . LYS A 1 97 ? 21.567 -8.183 -13.807 1.00 95.50 97 LYS A C 1
ATOM 793 O O . LYS A 1 97 ? 22.269 -9.107 -13.412 1.00 95.50 97 LYS A O 1
ATOM 798 N N . THR A 1 98 ? 21.960 -6.917 -13.740 1.00 96.12 98 THR A N 1
ATOM 799 C CA . THR A 1 98 ? 23.200 -6.428 -13.134 1.00 96.12 98 THR A CA 1
ATOM 800 C C . THR A 1 98 ? 22.871 -5.425 -12.029 1.00 96.12 98 THR A C 1
ATOM 802 O O . THR A 1 98 ? 21.749 -4.921 -11.941 1.00 96.12 98 THR A O 1
ATOM 805 N N . ILE A 1 99 ? 23.857 -5.110 -11.187 1.00 93.62 99 ILE A N 1
ATOM 806 C CA . ILE A 1 99 ? 23.713 -4.106 -10.118 1.00 93.62 99 ILE A CA 1
ATOM 807 C C . ILE A 1 99 ? 23.372 -2.725 -10.702 1.00 93.62 99 ILE A C 1
ATOM 809 O O . ILE A 1 99 ? 22.570 -1.990 -10.133 1.00 93.62 99 ILE A O 1
ATOM 813 N N . GLU A 1 100 ? 23.929 -2.397 -11.866 1.00 95.75 100 GLU A N 1
ATOM 814 C CA . GLU A 1 100 ? 23.640 -1.154 -12.586 1.00 95.75 100 GLU A CA 1
ATOM 815 C C . GLU A 1 100 ? 22.209 -1.124 -13.152 1.00 95.75 100 GLU A C 1
ATOM 817 O O . GLU A 1 100 ? 21.515 -0.110 -13.076 1.00 95.75 100 GLU A O 1
ATOM 822 N N . GLY A 1 101 ? 21.709 -2.257 -13.656 1.00 94.94 101 GLY A N 1
ATOM 823 C CA . GLY A 1 101 ? 20.304 -2.370 -14.050 1.00 94.94 101 GLY A CA 1
ATOM 824 C C . GLY A 1 101 ? 19.349 -2.201 -12.864 1.00 94.94 101 GLY A C 1
ATOM 825 O O . GLY A 1 101 ? 18.296 -1.577 -13.001 1.00 94.94 101 GLY A O 1
ATOM 826 N N . LEU A 1 102 ? 19.736 -2.688 -11.680 1.00 95.00 102 LEU A N 1
ATOM 827 C CA . LEU A 1 102 ? 18.960 -2.520 -10.451 1.00 95.00 102 LEU A CA 1
ATOM 828 C C . LEU A 1 102 ? 18.914 -1.054 -10.000 1.00 95.00 102 LEU A C 1
ATOM 830 O O . LEU A 1 102 ? 17.835 -0.549 -9.686 1.00 95.00 102 LEU A O 1
ATOM 834 N N . SER A 1 103 ? 20.053 -0.351 -9.987 1.00 96.06 103 SER A N 1
ATOM 835 C CA . SER A 1 103 ? 20.081 1.078 -9.640 1.00 96.06 103 SER A CA 1
ATOM 836 C C . SER A 1 103 ? 19.257 1.907 -10.625 1.00 96.06 103 SER A C 1
ATOM 838 O O . SER A 1 103 ? 18.468 2.751 -10.200 1.00 96.06 103 SER A O 1
ATOM 840 N N . THR A 1 104 ? 19.356 1.607 -11.922 1.00 96.31 104 THR A N 1
ATOM 841 C CA . THR A 1 104 ? 18.565 2.263 -12.972 1.00 96.31 104 THR A CA 1
ATOM 842 C C . THR A 1 104 ? 17.066 2.070 -12.744 1.00 96.31 104 THR A C 1
ATOM 844 O O . THR A 1 104 ? 16.308 3.039 -12.790 1.00 96.31 104 THR A O 1
ATOM 847 N N . CYS A 1 105 ? 16.643 0.844 -12.412 1.00 95.94 105 CYS A N 1
ATOM 848 C CA . CYS A 1 105 ? 15.248 0.538 -12.097 1.00 95.94 105 CYS A CA 1
ATOM 849 C C . CYS A 1 105 ? 14.735 1.363 -10.905 1.00 95.94 105 CYS A C 1
ATOM 851 O O . CYS A 1 105 ? 13.631 1.904 -10.959 1.00 95.94 105 CYS A O 1
ATOM 853 N N . TYR A 1 106 ? 15.528 1.504 -9.837 1.00 96.44 106 TYR A N 1
ATOM 854 C CA . TYR A 1 106 ? 15.127 2.299 -8.673 1.00 96.44 106 TYR A CA 1
ATOM 855 C C . TYR A 1 106 ? 15.078 3.798 -8.952 1.00 96.44 106 TYR A C 1
ATOM 857 O O . TYR A 1 106 ? 14.147 4.464 -8.504 1.00 96.44 106 TYR A O 1
ATOM 865 N N . ILE A 1 107 ? 16.046 4.331 -9.700 1.00 95.94 107 ILE A N 1
ATOM 866 C CA . ILE A 1 107 ? 16.075 5.751 -10.073 1.00 95.94 107 ILE A CA 1
ATOM 867 C C . ILE A 1 107 ? 14.847 6.091 -10.923 1.00 95.94 107 ILE A C 1
ATOM 869 O O . ILE A 1 107 ? 14.161 7.073 -10.642 1.00 95.94 107 ILE A O 1
ATOM 873 N N . ALA A 1 108 ? 14.519 5.241 -11.900 1.00 95.56 108 ALA A N 1
ATOM 874 C CA . ALA A 1 108 ? 13.331 5.399 -12.737 1.00 95.56 108 ALA A CA 1
ATOM 875 C C . ALA A 1 108 ? 12.021 5.329 -11.933 1.00 95.56 108 ALA A C 1
ATOM 877 O O . ALA A 1 108 ? 11.019 5.927 -12.324 1.00 95.56 108 ALA A O 1
ATOM 878 N N . ALA A 1 109 ? 12.023 4.634 -10.794 1.00 94.25 109 ALA A N 1
ATOM 879 C CA . ALA A 1 109 ? 10.857 4.490 -9.935 1.00 94.25 109 ALA A CA 1
ATOM 880 C C . ALA A 1 109 ? 10.615 5.682 -8.988 1.00 94.25 109 ALA A C 1
ATOM 882 O O . ALA A 1 109 ? 9.492 5.860 -8.508 1.00 94.25 109 ALA A O 1
ATOM 883 N N . LEU A 1 110 ? 11.629 6.513 -8.709 1.00 93.69 110 LEU A N 1
ATOM 884 C CA . LEU A 1 110 ? 11.535 7.622 -7.746 1.00 93.69 110 LEU A CA 1
ATOM 885 C C . LEU A 1 110 ? 10.371 8.601 -8.004 1.00 93.69 110 LEU A C 1
ATOM 887 O O . LEU A 1 110 ? 9.696 8.954 -7.033 1.00 93.69 110 LEU A O 1
ATOM 891 N N . PRO A 1 111 ? 10.057 9.011 -9.252 1.00 92.50 111 PRO A N 1
ATOM 892 C CA . PRO A 1 111 ? 8.919 9.894 -9.517 1.00 92.50 111 PRO A CA 1
ATOM 893 C C . PRO A 1 111 ? 7.574 9.302 -9.066 1.00 92.50 111 PRO A C 1
ATOM 895 O O . PRO A 1 111 ? 6.685 10.028 -8.626 1.00 92.50 111 PRO A O 1
ATOM 898 N N . TYR A 1 112 ? 7.435 7.974 -9.115 1.00 89.81 112 TYR A N 1
ATOM 899 C CA . TYR A 1 112 ? 6.214 7.258 -8.737 1.00 89.81 112 TYR A CA 1
ATOM 900 C C . TYR A 1 112 ? 6.107 7.019 -7.225 1.00 89.81 112 TYR A C 1
ATOM 902 O O . TYR A 1 112 ? 5.008 6.810 -6.698 1.00 89.81 112 TYR A 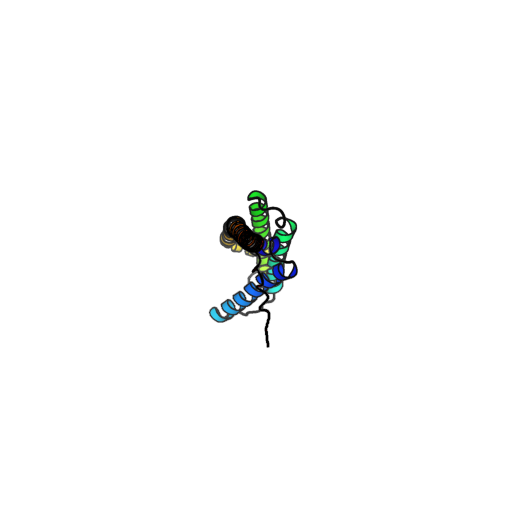O 1
ATOM 910 N N . PHE A 1 113 ? 7.229 7.084 -6.500 1.00 92.06 113 PHE A N 1
ATOM 9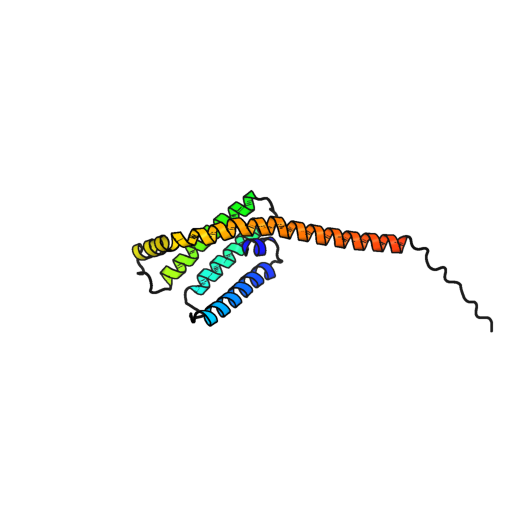11 C CA . PHE A 1 113 ? 7.251 6.874 -5.054 1.00 92.06 113 PHE A CA 1
ATOM 912 C C . PHE A 1 113 ? 6.385 7.892 -4.310 1.00 92.06 113 PHE A C 1
ATOM 914 O O . PHE A 1 113 ? 5.663 7.523 -3.381 1.00 92.06 113 PHE A O 1
ATOM 921 N N . GLY A 1 114 ? 6.393 9.153 -4.759 1.00 89.75 114 GLY A N 1
ATOM 922 C CA . GLY A 1 114 ? 5.594 10.222 -4.163 1.00 89.75 114 GLY A CA 1
ATOM 923 C C . GLY A 1 114 ? 4.105 9.877 -4.106 1.00 89.75 114 G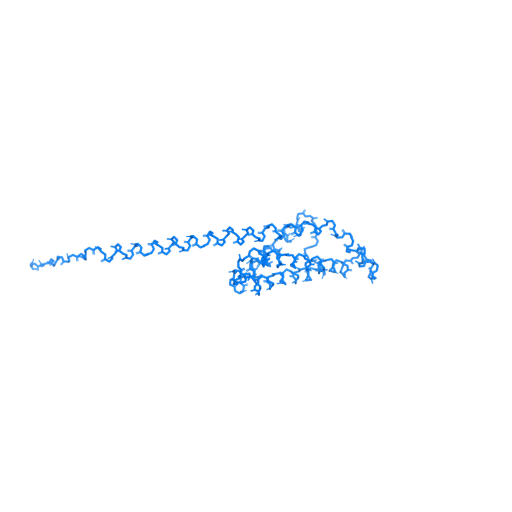LY A C 1
ATOM 924 O O . GLY A 1 114 ? 3.487 10.018 -3.053 1.00 89.75 114 GLY A O 1
ATOM 925 N N . GLY A 1 115 ? 3.540 9.336 -5.191 1.00 90.06 115 GLY A N 1
ATOM 926 C CA . GLY A 1 115 ? 2.127 8.945 -5.238 1.00 90.06 115 GLY A CA 1
ATOM 927 C C . GLY A 1 115 ? 1.771 7.876 -4.201 1.00 90.06 115 GLY A C 1
ATOM 928 O O . GLY A 1 115 ? 0.783 8.009 -3.477 1.00 90.06 115 GLY A O 1
ATOM 929 N N . THR A 1 116 ? 2.623 6.857 -4.059 1.00 88.75 116 THR A N 1
ATOM 930 C CA . THR A 1 116 ? 2.440 5.799 -3.050 1.00 88.75 116 THR A CA 1
ATOM 931 C C . THR A 1 116 ? 2.567 6.354 -1.632 1.00 88.75 116 THR A C 1
ATOM 933 O O . THR A 1 116 ? 1.742 6.058 -0.764 1.00 88.75 116 THR A O 1
ATOM 936 N N . LEU A 1 117 ? 3.585 7.185 -1.400 1.00 92.06 117 LEU A N 1
ATOM 937 C CA . LEU A 1 117 ? 3.879 7.767 -0.099 1.00 92.06 117 LEU A CA 1
ATOM 938 C C . LEU A 1 117 ? 2.746 8.682 0.379 1.00 92.06 117 LEU A C 1
ATOM 940 O O . LEU A 1 117 ? 2.208 8.473 1.467 1.00 92.06 117 LEU A O 1
ATOM 944 N N . PHE A 1 118 ? 2.346 9.661 -0.435 1.00 92.25 118 PHE A N 1
ATOM 945 C CA . PHE A 1 118 ? 1.253 10.572 -0.091 1.00 92.25 118 PHE A CA 1
ATOM 946 C C . PHE A 1 118 ? -0.074 9.830 0.036 1.00 92.25 118 PHE A C 1
ATOM 948 O O . PHE A 1 118 ? -0.821 10.089 0.977 1.00 92.25 118 PHE A O 1
ATOM 955 N N . GLY A 1 119 ? -0.340 8.852 -0.835 1.00 89.38 119 GLY A N 1
ATOM 956 C CA . GLY A 1 119 ? -1.517 8.000 -0.715 1.00 89.38 119 GLY A CA 1
ATOM 957 C C . GLY A 1 119 ? -1.583 7.318 0.654 1.00 89.38 119 GLY A C 1
ATOM 958 O O . GLY A 1 119 ? -2.581 7.424 1.367 1.00 89.38 119 GLY A O 1
ATOM 959 N N . ASN A 1 120 ? -0.502 6.676 1.089 1.00 90.06 120 ASN A N 1
ATOM 960 C CA . ASN A 1 120 ? -0.483 6.011 2.389 1.00 90.06 120 ASN A CA 1
ATOM 961 C C . ASN A 1 120 ? -0.542 6.993 3.567 1.00 90.06 120 ASN A C 1
ATOM 963 O O . ASN A 1 120 ? -1.286 6.727 4.515 1.00 90.06 120 ASN A O 1
ATOM 967 N N . LEU A 1 121 ? 0.188 8.111 3.505 1.00 91.56 121 LEU A N 1
ATOM 968 C CA . LEU A 1 121 ? 0.235 9.116 4.572 1.00 91.56 121 LEU A CA 1
ATOM 969 C C . LEU A 1 121 ? -1.057 9.924 4.713 1.00 91.56 121 LEU A C 1
ATOM 971 O O . LEU A 1 121 ? -1.340 10.396 5.808 1.00 91.56 121 LEU A O 1
ATOM 975 N N . ILE A 1 122 ? -1.850 10.077 3.653 1.00 91.56 122 ILE A N 1
ATOM 976 C CA . ILE A 1 122 ? -3.121 10.808 3.707 1.00 91.56 122 ILE A CA 1
ATOM 977 C C . ILE A 1 122 ? -4.265 9.843 4.013 1.00 91.56 122 ILE A C 1
ATOM 979 O O . ILE A 1 122 ? -4.984 10.012 4.999 1.00 91.56 122 ILE A O 1
ATOM 983 N N . TYR A 1 123 ? -4.429 8.790 3.209 1.00 88.75 123 TYR A N 1
ATOM 984 C CA . TYR A 1 123 ? -5.599 7.923 3.330 1.00 88.75 123 TYR A CA 1
ATOM 985 C C . TYR A 1 123 ? -5.586 7.088 4.609 1.00 88.75 123 TYR A C 1
ATOM 987 O O . TYR A 1 123 ? -6.642 6.868 5.198 1.00 88.75 123 TYR A O 1
ATOM 995 N N . THR A 1 124 ? -4.424 6.616 5.070 1.00 89.00 124 THR A N 1
ATOM 996 C CA . THR A 1 124 ? -4.381 5.742 6.252 1.00 89.00 124 THR A CA 1
ATOM 997 C C . THR A 1 124 ? -4.812 6.490 7.520 1.00 89.00 124 THR A C 1
ATOM 999 O O . THR A 1 124 ? -5.748 6.019 8.169 1.00 89.00 124 THR A O 1
ATOM 1002 N N . PRO A 1 125 ? -4.267 7.676 7.861 1.00 87.12 125 PRO A N 1
ATOM 1003 C CA . PRO A 1 125 ? -4.771 8.461 8.988 1.00 87.12 125 PRO A CA 1
ATOM 1004 C C . PRO A 1 125 ? -6.231 8.880 8.853 1.00 87.12 125 PRO A C 1
ATOM 1006 O O . PRO A 1 125 ? -6.939 8.880 9.855 1.00 87.12 125 PRO A O 1
ATOM 1009 N N . VAL A 1 126 ? -6.703 9.205 7.644 1.00 90.25 126 VAL A N 1
ATOM 1010 C CA . VAL A 1 126 ? -8.118 9.538 7.420 1.00 90.25 126 VAL A CA 1
ATOM 1011 C C . VAL A 1 126 ? -9.014 8.350 7.769 1.00 90.25 126 VAL A C 1
ATOM 1013 O O . VAL A 1 126 ? -10.002 8.534 8.477 1.00 90.25 126 VAL A O 1
ATOM 1016 N N . LEU A 1 127 ? -8.653 7.128 7.367 1.00 86.50 127 LEU A N 1
ATOM 1017 C CA . LEU A 1 127 ? -9.409 5.925 7.730 1.00 86.50 127 LEU A CA 1
ATOM 1018 C C . LEU A 1 127 ? -9.448 5.710 9.248 1.00 86.50 127 LEU A C 1
ATOM 1020 O O . LEU A 1 127 ? -10.533 5.572 9.807 1.00 86.50 127 LEU A O 1
ATOM 1024 N N . PHE A 1 128 ? -8.301 5.761 9.933 1.00 85.94 128 PHE A N 1
ATOM 1025 C CA . PHE A 1 128 ? -8.257 5.656 11.401 1.00 85.94 128 PHE A CA 1
ATOM 1026 C C . PHE A 1 128 ? -8.999 6.819 12.092 1.00 85.94 128 PHE A C 1
ATOM 1028 O O . PHE A 1 128 ? -9.658 6.649 13.112 1.00 85.94 128 PHE A O 1
ATOM 1035 N N . GLY A 1 129 ? -8.949 8.030 11.545 1.00 84.62 129 GLY A N 1
ATOM 1036 C CA . GLY A 1 129 ? -9.593 9.200 12.139 1.00 84.62 129 GLY A CA 1
ATOM 1037 C C . GLY A 1 129 ? -11.113 9.225 11.959 1.00 84.62 129 GLY A C 1
ATOM 1038 O O . GLY A 1 129 ? -11.835 9.628 12.876 1.00 84.62 129 GLY A O 1
ATOM 1039 N N . VAL A 1 130 ? -11.600 8.831 10.782 1.00 85.88 130 VAL A N 1
ATOM 1040 C CA . VAL A 1 130 ? -13.016 8.907 10.402 1.00 85.88 130 VAL A CA 1
ATOM 1041 C C . VAL A 1 130 ? -13.735 7.607 10.733 1.00 85.88 130 VAL A C 1
ATOM 1043 O O . VAL A 1 130 ? -14.665 7.629 11.543 1.00 85.88 130 VAL A O 1
ATOM 1046 N N . LEU A 1 131 ? -13.299 6.474 10.171 1.00 82.31 131 LEU A N 1
ATOM 1047 C CA . LEU A 1 131 ? -14.029 5.209 10.301 1.00 82.31 131 LEU A CA 1
ATOM 1048 C C . LEU A 1 131 ? -14.107 4.750 11.754 1.00 82.31 131 LEU A C 1
ATOM 1050 O O . LEU A 1 131 ? -15.172 4.345 12.202 1.00 82.31 131 LEU A O 1
ATOM 1054 N N . ASP A 1 132 ? -13.046 4.931 12.539 1.00 80.44 132 ASP A N 1
ATOM 1055 C CA . ASP A 1 132 ? -13.066 4.526 13.948 1.00 80.44 132 ASP A CA 1
ATOM 1056 C C . ASP A 1 132 ? -14.021 5.365 14.793 1.00 80.44 132 ASP A C 1
ATOM 1058 O O . ASP A 1 132 ? -14.575 4.901 15.792 1.00 80.44 132 ASP A O 1
ATOM 1062 N N . ARG A 1 133 ? -14.170 6.653 14.468 1.00 83.19 133 ARG A N 1
ATOM 1063 C CA . ARG A 1 133 ? -15.124 7.523 15.166 1.00 83.19 133 ARG A CA 1
ATOM 1064 C C . ARG A 1 133 ? -16.549 7.157 14.781 1.00 83.19 133 ARG A C 1
ATOM 1066 O O . ARG A 1 133 ? -17.398 7.081 15.665 1.00 83.19 133 ARG A O 1
ATOM 1073 N N . VAL A 1 134 ? -16.791 6.903 13.497 1.00 85.44 134 VAL A N 1
ATOM 1074 C CA . VAL A 1 134 ? -18.095 6.466 12.992 1.00 85.44 134 VAL A CA 1
ATOM 1075 C C . VAL A 1 134 ? -18.486 5.127 13.616 1.00 85.44 134 VAL A C 1
ATOM 1077 O O . VAL A 1 134 ? -19.565 5.025 14.189 1.00 85.44 134 VAL A O 1
ATOM 1080 N N . GLU A 1 135 ? -17.591 4.140 13.621 1.00 82.94 135 GLU A N 1
ATOM 1081 C CA . GLU A 1 135 ? -17.853 2.815 14.189 1.00 82.94 135 GLU A CA 1
ATOM 1082 C C . GLU A 1 135 ? -18.182 2.890 15.687 1.00 82.94 135 GLU A C 1
ATOM 1084 O O . GLU A 1 135 ? -19.146 2.276 16.148 1.00 82.94 135 GLU A O 1
ATOM 1089 N N . ARG A 1 136 ? -17.433 3.697 16.452 1.00 83.44 136 ARG A N 1
ATOM 1090 C CA . ARG A 1 136 ? -17.716 3.922 17.878 1.00 83.44 136 ARG A CA 1
ATOM 1091 C C . ARG A 1 136 ? -19.065 4.595 18.102 1.00 83.44 136 ARG A C 1
ATOM 1093 O O . ARG A 1 136 ? -19.795 4.168 18.991 1.00 83.44 136 ARG A O 1
ATOM 1100 N N . LYS A 1 137 ? -19.414 5.607 17.298 1.00 86.19 137 LYS A N 1
ATOM 1101 C CA . LYS A 1 137 ? -20.721 6.279 17.386 1.00 86.19 137 LYS A CA 1
ATOM 1102 C C . LYS A 1 137 ? -21.870 5.331 17.054 1.00 86.19 137 LYS A C 1
ATOM 1104 O O . LYS A 1 137 ? -22.846 5.305 17.790 1.00 86.19 137 LYS A O 1
ATOM 1109 N N . ILE A 1 138 ? -21.743 4.523 16.001 1.00 88.38 138 ILE A N 1
ATOM 1110 C CA . ILE A 1 138 ? -22.770 3.544 15.615 1.00 88.38 138 ILE A CA 1
ATOM 1111 C C . ILE A 1 138 ? -22.967 2.511 16.728 1.00 88.38 138 ILE A C 1
ATOM 1113 O O . ILE A 1 138 ? -24.096 2.280 17.153 1.00 88.38 138 ILE A O 1
ATOM 1117 N N . LYS A 1 139 ? -21.877 1.940 17.257 1.00 86.00 139 LYS A N 1
ATOM 1118 C CA . LYS A 1 139 ? -21.940 0.971 18.364 1.00 86.00 139 LYS A CA 1
ATOM 1119 C C . LYS A 1 139 ? -22.552 1.573 19.631 1.00 86.00 139 LYS A C 1
ATOM 1121 O O . LYS A 1 139 ? -23.361 0.914 20.278 1.00 86.00 139 LYS A O 1
ATOM 1126 N N . ALA A 1 140 ? -22.195 2.811 19.974 1.00 87.19 140 ALA A N 1
ATOM 1127 C CA . ALA A 1 140 ? -22.763 3.514 21.122 1.00 87.19 140 ALA A CA 1
ATOM 1128 C C . ALA A 1 140 ? -24.264 3.786 20.939 1.00 87.19 140 ALA A C 1
ATOM 1130 O O . ALA A 1 140 ? -25.048 3.474 21.828 1.00 87.19 140 ALA A O 1
ATOM 1131 N N . ASN A 1 141 ? -24.673 4.289 19.771 1.00 88.19 141 ASN A N 1
ATOM 1132 C CA . ASN A 1 141 ? -26.079 4.555 19.467 1.00 88.19 141 ASN A CA 1
ATOM 1133 C C . ASN A 1 141 ? -26.921 3.275 19.511 1.00 88.19 141 ASN A C 1
ATOM 1135 O O . ASN A 1 141 ? -27.991 3.277 20.110 1.00 88.19 141 ASN A O 1
ATOM 1139 N N . PHE A 1 142 ? -26.415 2.177 18.940 1.00 89.00 142 PHE A N 1
ATOM 1140 C CA . PHE A 1 142 ? -27.098 0.884 18.961 1.00 89.00 142 PHE A CA 1
ATOM 1141 C C . PHE A 1 142 ? -27.234 0.322 20.385 1.00 89.00 142 PHE A C 1
ATOM 1143 O O . PHE A 1 142 ? -28.293 -0.166 20.776 1.00 89.00 142 PHE A O 1
ATOM 1150 N N . LYS A 1 143 ? -26.182 0.436 21.206 1.00 88.31 143 LYS A N 1
ATOM 1151 C CA . LYS A 1 143 ? -26.244 0.038 22.618 1.00 88.31 143 LYS A CA 1
ATOM 1152 C C . LYS A 1 143 ? -27.272 0.870 23.390 1.00 88.31 143 LYS A C 1
ATOM 1154 O O . LYS A 1 143 ? -28.064 0.309 24.138 1.00 88.31 143 LYS A O 1
ATOM 1159 N N . ASN A 1 144 ? -27.293 2.184 23.172 1.00 87.62 144 ASN A N 1
ATOM 1160 C CA . ASN A 1 144 ? -28.242 3.082 23.826 1.00 87.62 144 ASN A CA 1
ATOM 1161 C C . ASN A 1 144 ? -29.695 2.777 23.426 1.00 87.62 144 ASN A C 1
ATOM 1163 O O . ASN A 1 144 ? -30.577 2.862 24.275 1.00 87.62 144 ASN A O 1
ATOM 1167 N N . SER A 1 145 ? -29.957 2.376 22.173 1.00 84.38 145 SER A N 1
ATOM 1168 C CA . SER A 1 145 ? -31.307 1.966 21.755 1.00 84.38 145 SER A CA 1
ATOM 1169 C C . SER A 1 145 ? -31.780 0.672 22.421 1.00 84.38 145 SER A C 1
ATOM 1171 O O . SER A 1 145 ? -32.954 0.577 22.770 1.00 84.38 145 SER A O 1
ATOM 1173 N N . ILE A 1 146 ? -30.884 -0.298 22.639 1.00 84.94 146 ILE A N 1
ATOM 1174 C CA . ILE A 1 146 ? -31.217 -1.545 23.349 1.00 84.94 146 ILE A CA 1
ATOM 1175 C C . ILE A 1 146 ? -31.589 -1.229 24.803 1.00 84.94 146 ILE A C 1
ATOM 1177 O O . ILE A 1 146 ? -32.668 -1.609 25.243 1.00 84.94 146 ILE A O 1
ATOM 1181 N N . ILE A 1 147 ? -30.745 -0.464 25.509 1.00 86.19 147 ILE A N 1
ATOM 1182 C CA . ILE A 1 147 ? -30.968 -0.103 26.921 1.00 86.19 147 ILE A CA 1
ATOM 1183 C C . ILE A 1 147 ? -32.295 0.643 27.090 1.00 86.19 147 ILE A C 1
ATOM 1185 O O . ILE A 1 147 ? -33.082 0.300 27.963 1.00 86.19 147 ILE A O 1
ATOM 1189 N N . LYS A 1 148 ? -32.581 1.613 26.212 1.00 85.62 148 LYS A N 1
ATOM 1190 C CA . LYS A 1 148 ? -33.845 2.356 26.251 1.00 85.62 148 LYS A CA 1
ATOM 1191 C C . LYS A 1 148 ? -35.066 1.437 26.093 1.00 85.62 148 LYS A C 1
ATOM 1193 O O . LYS A 1 148 ? -36.059 1.633 26.779 1.00 85.62 148 LYS A O 1
ATOM 1198 N N . THR A 1 149 ? -34.979 0.436 25.215 1.00 84.12 149 THR A N 1
ATOM 1199 C CA . THR A 1 149 ? -36.066 -0.534 24.988 1.00 84.12 149 THR A CA 1
ATOM 1200 C C . THR A 1 149 ? -36.265 -1.452 26.201 1.00 84.12 149 THR A C 1
ATOM 1202 O O . THR A 1 149 ? -37.397 -1.753 26.568 1.00 84.12 149 THR A O 1
ATOM 1205 N N . GLU A 1 150 ? -35.176 -1.887 26.844 1.00 83.19 150 GLU A N 1
ATOM 1206 C CA . GLU A 1 150 ? -35.238 -2.692 28.073 1.00 83.19 150 GLU A CA 1
ATOM 1207 C C . GLU A 1 150 ? -35.838 -1.906 29.245 1.00 83.19 150 GLU A C 1
ATOM 1209 O O . GLU A 1 150 ? -36.659 -2.451 29.980 1.00 83.19 150 GLU A O 1
ATOM 1214 N N . GLU A 1 151 ? -35.480 -0.628 29.402 1.00 83.19 151 GLU A N 1
ATOM 1215 C CA . GLU A 1 151 ? -36.095 0.253 30.400 1.00 83.19 151 GLU A CA 1
ATOM 1216 C C . GLU A 1 151 ? -37.601 0.410 30.142 1.00 83.19 151 GLU A C 1
ATOM 1218 O O . GLU A 1 151 ? -38.402 0.209 31.051 1.00 83.19 151 GLU A O 1
ATOM 1223 N N . GLU A 1 152 ? -38.011 0.681 28.902 1.00 82.44 152 GLU A N 1
ATOM 1224 C CA . GLU A 1 152 ? -39.425 0.841 28.535 1.00 82.44 152 GLU A CA 1
ATOM 1225 C C . GLU A 1 152 ? -40.241 -0.437 28.828 1.00 82.44 152 GLU A C 1
ATOM 1227 O O . GLU A 1 152 ? -41.313 -0.359 29.423 1.00 82.44 152 GLU A O 1
ATOM 1232 N N . PHE A 1 153 ? -39.688 -1.625 28.554 1.00 78.44 153 PHE A N 1
ATOM 1233 C CA . PHE A 1 153 ? -40.323 -2.911 28.882 1.00 78.44 153 PHE A CA 1
ATOM 1234 C C . PHE A 1 153 ? -40.358 -3.225 30.391 1.00 78.44 153 PHE A C 1
ATOM 1236 O O . PHE A 1 153 ? -41.279 -3.888 30.868 1.00 78.44 153 PHE A O 1
ATOM 1243 N N . LEU A 1 154 ? -39.361 -2.775 31.162 1.00 77.00 154 LEU A N 1
ATOM 1244 C CA . LEU A 1 154 ? -39.312 -2.972 32.618 1.00 77.00 154 LEU A CA 1
ATOM 1245 C C . LEU A 1 154 ? -40.267 -2.046 33.382 1.00 77.00 154 LEU A C 1
ATOM 1247 O O . LEU A 1 154 ? -40.730 -2.420 34.462 1.00 77.00 154 LEU A O 1
ATOM 1251 N N . PHE A 1 155 ? -40.546 -0.856 32.845 1.00 70.94 155 PHE A N 1
ATOM 1252 C CA . PHE A 1 155 ? -41.432 0.136 33.460 1.00 70.94 155 PHE A CA 1
ATOM 1253 C C . PHE A 1 155 ? -42.862 0.119 32.901 1.00 70.94 155 PHE A C 1
ATOM 1255 O O . PHE A 1 155 ? -43.726 0.807 33.453 1.00 70.94 155 PHE A O 1
ATOM 1262 N N . GLU A 1 156 ? -43.157 -0.688 31.875 1.00 68.25 156 GLU A N 1
ATOM 1263 C CA . GLU A 1 156 ? -44.542 -0.950 31.489 1.00 68.25 156 GLU A CA 1
ATOM 1264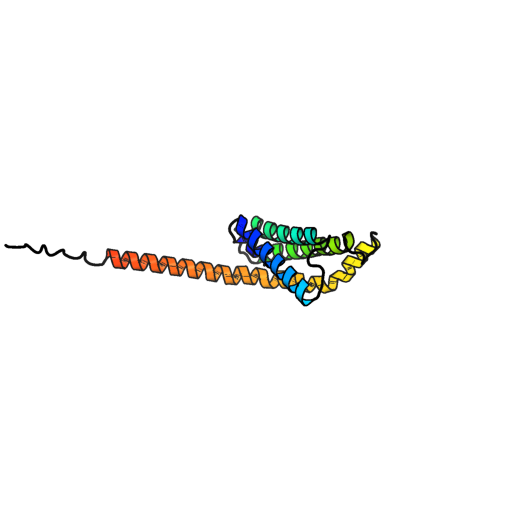 C C . GLU A 1 156 ? -45.279 -1.728 32.598 1.00 68.25 156 GLU A C 1
ATOM 1266 O O . GLU A 1 156 ? -44.797 -2.760 33.086 1.00 68.25 156 GLU A O 1
ATOM 1271 N N . PRO A 1 157 ? -46.471 -1.270 33.025 1.00 64.75 157 PRO A N 1
ATOM 1272 C CA . PRO A 1 157 ? -47.275 -2.018 33.975 1.00 64.75 157 PRO A CA 1
ATOM 1273 C C . PRO A 1 157 ? -47.633 -3.369 33.351 1.00 64.75 157 PRO A C 1
ATOM 1275 O O . PRO A 1 157 ? -48.281 -3.423 32.306 1.00 64.75 157 PRO A O 1
ATOM 1278 N N . LYS A 1 158 ? -47.218 -4.472 33.997 1.00 61.34 158 LYS A N 1
ATOM 1279 C CA . LYS A 1 158 ? -47.546 -5.831 33.539 1.00 61.34 158 LYS A CA 1
ATOM 1280 C C . LYS A 1 158 ? -49.042 -5.910 33.223 1.00 61.34 158 LYS A C 1
ATOM 1282 O O . LYS A 1 158 ? -49.838 -5.514 34.084 1.00 61.34 158 LYS A O 1
ATOM 1287 N N . PRO A 1 159 ? -49.437 -6.446 32.051 1.00 61.75 159 PRO A N 1
ATOM 1288 C CA . PRO A 1 159 ? -50.841 -6.561 31.701 1.00 61.75 159 PRO A CA 1
ATOM 1289 C C . PRO A 1 159 ? -51.542 -7.326 32.817 1.00 61.75 159 PRO A C 1
ATOM 1291 O O . PRO A 1 159 ? -51.209 -8.474 33.126 1.00 61.75 159 PRO A O 1
ATOM 1294 N N . THR A 1 160 ? -52.473 -6.648 33.484 1.00 59.69 160 THR A N 1
ATOM 1295 C CA . THR A 1 160 ? -53.307 -7.261 34.507 1.00 59.69 160 THR A CA 1
ATOM 1296 C C . THR A 1 160 ? -54.202 -8.231 33.756 1.00 59.69 160 THR A C 1
ATOM 1298 O O . THR A 1 160 ? -55.176 -7.827 33.126 1.00 59.69 160 THR A O 1
ATOM 1301 N N . PHE A 1 161 ? -53.816 -9.508 33.723 1.00 56.19 161 PHE A N 1
ATOM 1302 C CA . PHE A 1 161 ? -54.631 -10.559 33.134 1.00 56.19 161 PHE A CA 1
ATOM 1303 C C . PHE A 1 161 ? -55.947 -10.615 33.914 1.00 56.19 161 PHE A C 1
ATOM 1305 O O . PHE A 1 161 ? -56.037 -11.248 34.967 1.00 56.19 161 PHE A O 1
ATOM 1312 N N . TYR A 1 162 ? -56.969 -9.923 33.409 1.00 54.16 162 TYR A N 1
ATOM 1313 C CA . TYR A 1 162 ? -58.339 -10.106 33.851 1.00 54.16 162 TYR A CA 1
ATOM 1314 C C . TYR A 1 162 ? -58.700 -11.560 33.552 1.00 54.16 162 TYR A C 1
ATOM 1316 O O . TYR A 1 162 ? -58.869 -11.953 32.397 1.00 54.16 162 TYR A O 1
ATOM 1324 N N . LYS A 1 163 ? -58.767 -12.378 34.608 1.00 52.56 163 LYS A N 1
ATOM 1325 C CA . LYS A 1 163 ? -59.353 -13.715 34.546 1.00 52.56 163 LYS A CA 1
ATOM 1326 C C . LYS A 1 163 ? -60.793 -13.546 34.076 1.00 52.56 163 LYS A C 1
ATOM 1328 O O . LYS A 1 163 ? -61.660 -13.158 34.852 1.00 52.56 163 LYS A O 1
ATOM 1333 N N . THR A 1 164 ? -61.052 -13.836 32.809 1.00 53.97 164 THR A N 1
ATOM 1334 C CA . THR A 1 164 ? -62.405 -14.077 32.324 1.00 53.97 164 THR A CA 1
ATOM 1335 C C . THR A 1 164 ? -62.862 -15.402 32.925 1.00 53.97 164 THR A C 1
ATOM 1337 O O . THR A 1 164 ? -62.592 -16.484 32.410 1.00 53.97 164 THR A O 1
ATOM 1340 N N . THR A 1 165 ? -63.517 -15.320 34.082 1.00 51.47 165 THR A N 1
ATOM 1341 C CA . THR A 1 165 ? -64.362 -16.389 34.614 1.00 51.47 165 THR A CA 1
ATOM 1342 C C . THR A 1 165 ? -65.448 -16.676 33.586 1.00 51.47 165 THR A C 1
ATOM 1344 O O . THR A 1 165 ? -66.417 -15.929 33.473 1.00 51.47 165 THR A O 1
ATOM 1347 N N . LYS A 1 166 ? -65.272 -17.747 32.808 1.00 48.62 166 LYS A N 1
ATOM 1348 C CA . LYS A 1 166 ? -66.371 -18.362 32.065 1.00 48.62 166 LYS A CA 1
ATOM 1349 C C . LYS A 1 166 ? -67.325 -18.987 33.083 1.00 48.62 166 LYS A C 1
ATOM 1351 O O . LYS A 1 166 ? -67.020 -20.027 33.657 1.00 48.62 166 LYS A O 1
ATOM 1356 N N . GLN A 1 167 ? -68.447 -18.315 33.324 1.00 50.38 167 GLN A N 1
ATOM 1357 C CA . GLN A 1 167 ? -69.688 -18.972 33.716 1.00 50.38 167 GLN A CA 1
ATOM 1358 C C . GLN A 1 167 ? -70.326 -19.544 32.447 1.00 50.38 167 GLN A C 1
ATOM 1360 O O . GLN A 1 167 ? -70.564 -18.785 31.504 1.00 50.38 167 GLN A O 1
ATOM 1365 N N . ASN A 1 168 ? -70.510 -20.867 32.443 1.00 51.06 168 ASN A N 1
ATOM 1366 C CA . ASN A 1 168 ? -71.606 -21.663 31.864 1.00 51.06 168 ASN A CA 1
ATOM 1367 C C . ASN A 1 168 ? -71.103 -23.050 31.469 1.00 51.06 168 ASN A C 1
ATOM 1369 O O . ASN A 1 168 ? -70.222 -23.130 30.583 1.00 51.06 168 ASN A O 1
#